Protein AF-A0A9E2ILF4-F1 (afdb_monomer)

Solvent-accessible surface area (backbone atoms only — not comparable to full-atom values): 4150 Å² total; per-residue (Å²): 100,76,44,71,57,100,84,42,71,35,34,52,71,82,46,79,56,74,62,90,78,72,74,73,90,78,86,77,80,79,78,48,75,70,54,47,53,50,52,55,50,48,64,72,68,51,87,74,84,82,90,77,81,85,76,74,85,75,136

Structure (mmCIF, N/CA/C/O backbone):
data_AF-A0A9E2ILF4-F1
#
_entry.id   AF-A0A9E2ILF4-F1
#
loop_
_atom_site.group_PDB
_atom_site.id
_atom_site.type_symbol
_atom_site.label_atom_id
_atom_site.label_alt_id
_atom_site.label_comp_id
_atom_site.label_asym_id
_atom_site.label_entity_id
_atom_site.label_seq_id
_atom_site.pdbx_PDB_ins_code
_atom_site.Cartn_x
_atom_site.Cartn_y
_atom_site.Cartn_z
_atom_site.occupancy
_atom_site.B_iso_or_equiv
_atom_site.auth_seq_id
_atom_site.auth_comp_i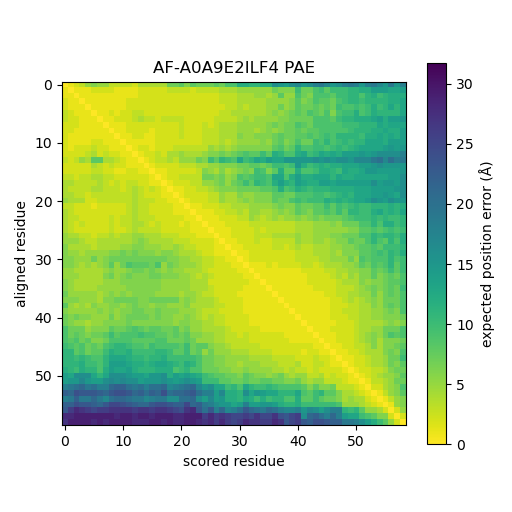d
_atom_site.auth_asym_id
_atom_site.auth_atom_id
_atom_site.pdbx_PDB_model_num
ATOM 1 N N . ARG A 1 1 ? -28.446 -5.274 13.352 1.00 90.62 1 ARG A N 1
ATOM 2 C CA . ARG A 1 1 ? -27.155 -5.244 12.636 1.00 90.62 1 ARG A CA 1
ATOM 3 C C . ARG A 1 1 ? -26.001 -5.250 13.631 1.00 90.62 1 ARG A C 1
ATOM 5 O O . ARG A 1 1 ? -26.061 -4.514 14.604 1.00 90.62 1 ARG A O 1
ATOM 12 N N . PHE A 1 2 ? -24.950 -6.027 13.355 1.00 95.88 2 PHE A N 1
ATOM 13 C CA . PHE A 1 2 ? -23.759 -6.131 14.206 1.00 95.88 2 PHE A CA 1
ATOM 14 C C . PHE A 1 2 ? -22.496 -5.743 13.430 1.00 95.88 2 PHE A C 1
ATOM 16 O O . PHE A 1 2 ? -22.425 -5.974 12.219 1.00 95.88 2 PHE A O 1
ATOM 23 N N . VAL A 1 3 ? -21.508 -5.170 14.116 1.00 96.50 3 VAL A N 1
ATOM 24 C CA . VAL A 1 3 ? -20.165 -4.904 13.575 1.00 96.50 3 VAL A CA 1
ATOM 25 C C . VAL A 1 3 ? -19.138 -5.420 14.567 1.00 96.50 3 VAL A C 1
ATOM 27 O O . VAL A 1 3 ? -19.223 -5.114 15.756 1.00 96.50 3 VAL A O 1
ATOM 30 N N . LEU A 1 4 ? -18.167 -6.181 14.068 1.00 96.44 4 LEU A N 1
ATOM 31 C CA . LEU A 1 4 ? -17.055 -6.674 14.865 1.00 96.44 4 LEU A CA 1
ATOM 32 C C . LEU A 1 4 ? -15.758 -5.994 14.432 1.00 96.44 4 LEU A C 1
ATOM 34 O O . LEU A 1 4 ? -15.491 -5.860 13.238 1.00 96.44 4 LEU A O 1
ATOM 38 N N . SER A 1 5 ? -14.938 -5.613 15.405 1.00 95.94 5 SER A N 1
ATOM 39 C CA . SER A 1 5 ? -13.577 -5.122 15.197 1.00 95.94 5 SER A CA 1
ATOM 40 C C . SER A 1 5 ? -12.631 -5.990 16.010 1.00 95.94 5 SER A C 1
ATOM 42 O O . SER A 1 5 ? -12.818 -6.126 17.211 1.00 95.94 5 SER A O 1
ATOM 44 N N . ARG A 1 6 ? -11.645 -6.625 15.361 1.00 94.12 6 ARG A N 1
ATOM 45 C CA . ARG A 1 6 ? -10.670 -7.527 16.019 1.00 94.12 6 ARG A CA 1
ATOM 46 C C . ARG A 1 6 ? -11.312 -8.621 16.901 1.00 94.12 6 ARG A C 1
ATOM 48 O O . ARG A 1 6 ? -10.702 -9.089 17.852 1.00 94.12 6 ARG A O 1
ATOM 55 N N . GLY A 1 7 ? -12.536 -9.038 16.566 1.00 94.62 7 GLY A N 1
ATOM 56 C CA . GLY A 1 7 ? -13.308 -10.036 17.317 1.00 94.62 7 GLY A CA 1
ATOM 57 C C . GLY A 1 7 ? -14.219 -9.469 18.414 1.00 94.62 7 GLY A C 1
ATOM 58 O O . GLY A 1 7 ? -15.032 -10.219 18.944 1.00 94.62 7 GLY A O 1
ATOM 59 N N . GLU A 1 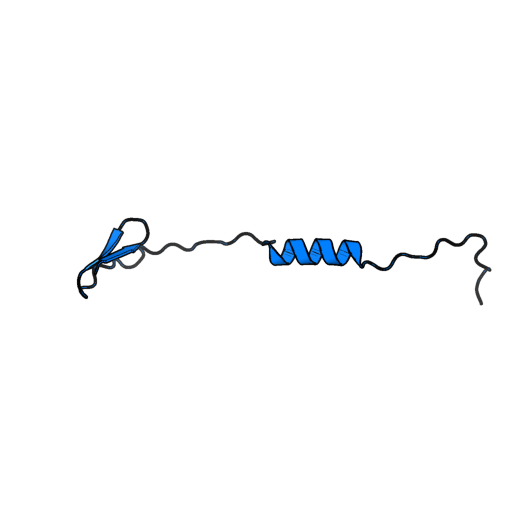8 ? -14.149 -8.171 18.717 1.00 94.69 8 GLU A N 1
ATOM 60 C CA . GLU A 1 8 ? -15.013 -7.504 19.699 1.00 94.69 8 GLU A CA 1
ATOM 61 C C . GLU A 1 8 ? -16.275 -6.934 19.036 1.00 94.69 8 GLU A C 1
ATOM 63 O O . GLU A 1 8 ? -16.207 -6.351 17.949 1.00 94.69 8 GLU A O 1
ATOM 68 N N . LEU A 1 9 ? -17.433 -7.102 19.685 1.00 95.19 9 LEU A N 1
ATOM 69 C CA . LEU A 1 9 ? -18.703 -6.531 19.241 1.00 95.19 9 LEU A CA 1
ATOM 70 C C . LEU A 1 9 ? -18.739 -5.035 19.565 1.00 95.19 9 LEU A C 1
ATOM 72 O O . LEU A 1 9 ? -18.972 -4.649 20.704 1.00 95.19 9 LEU A O 1
ATOM 76 N N . VAL A 1 10 ? -18.539 -4.197 18.550 1.00 96.56 10 VAL A N 1
ATOM 77 C CA . VAL A 1 10 ? -18.427 -2.740 18.733 1.00 96.56 10 VAL A CA 1
ATOM 78 C C . VAL A 1 10 ? -19.728 -1.987 18.464 1.00 96.56 10 VAL A C 1
ATOM 80 O O . VAL A 1 10 ? -19.913 -0.892 18.989 1.00 96.56 10 VAL A O 1
ATOM 83 N N . ILE A 1 11 ? -20.629 -2.558 17.657 1.00 95.56 11 ILE A N 1
ATOM 84 C CA . ILE A 1 11 ? -21.952 -1.993 17.357 1.00 95.56 11 ILE A CA 1
ATOM 85 C C . ILE A 1 11 ? -22.994 -3.102 17.396 1.00 95.56 11 ILE A C 1
ATOM 87 O O . ILE A 1 11 ? -22.828 -4.118 16.714 1.00 95.56 11 ILE A O 1
ATOM 91 N N . GLN A 1 12 ? -24.097 -2.859 18.098 1.00 96.94 12 GLN A N 1
ATOM 92 C CA . GLN A 1 12 ? -25.253 -3.746 18.161 1.00 96.94 12 GLN A CA 1
ATOM 93 C C . GLN A 1 12 ? -26.537 -2.955 17.919 1.00 96.94 12 GLN A C 1
ATOM 95 O O . GLN A 1 12 ? -26.879 -2.087 18.698 1.00 96.94 12 GLN A O 1
ATOM 100 N N . GLU A 1 13 ? -27.258 -3.251 16.838 1.00 94.44 13 GLU A N 1
ATOM 101 C CA . GLU A 1 13 ? -28.574 -2.654 16.530 1.00 94.44 13 GLU A CA 1
ATOM 102 C C . GLU A 1 13 ? -28.630 -1.109 16.572 1.00 94.44 13 GLU A C 1
ATOM 104 O O . GLU A 1 13 ? -29.695 -0.524 16.726 1.00 94.44 13 GLU A O 1
ATOM 109 N N . GLY A 1 14 ? -27.492 -0.441 16.359 1.00 93.06 14 GLY A N 1
ATOM 110 C CA . GLY A 1 14 ? -27.370 1.021 16.427 1.00 93.06 14 GLY A CA 1
ATOM 111 C C . GLY A 1 14 ? -26.761 1.534 17.735 1.00 93.06 14 GLY A C 1
ATOM 112 O O . GLY A 1 14 ? -26.273 2.662 17.752 1.00 93.06 14 GLY A O 1
ATOM 113 N N . ASP A 1 15 ? -26.692 0.696 18.770 1.00 94.94 15 ASP A N 1
ATOM 114 C CA . ASP A 1 15 ? -25.992 0.981 20.020 1.00 94.94 15 ASP A CA 1
ATOM 115 C C . ASP A 1 15 ? -24.477 0.815 19.859 1.00 94.94 15 ASP A C 1
ATOM 117 O O . ASP A 1 15 ? -23.986 -0.097 19.180 1.00 94.94 15 ASP A O 1
ATOM 121 N N . VAL A 1 16 ? -23.729 1.722 20.493 1.00 94.81 16 VAL A N 1
ATOM 122 C CA . VAL A 1 16 ? -22.269 1.822 20.395 1.00 94.81 16 VAL A CA 1
ATOM 123 C C . VAL A 1 16 ? -21.616 1.274 21.663 1.00 94.81 16 VAL A C 1
ATOM 125 O O . VAL A 1 16 ? -21.798 1.823 22.747 1.00 94.81 16 VAL A O 1
ATOM 128 N N . HIS A 1 17 ? -20.802 0.229 21.510 1.00 91.75 17 HIS A N 1
ATOM 129 C CA . HIS A 1 17 ? -20.095 -0.474 22.589 1.00 91.75 17 HIS A CA 1
ATOM 130 C C . HIS A 1 17 ? -18.570 -0.428 22.389 1.00 91.75 17 HIS A C 1
ATOM 132 O O . HIS A 1 17 ? -17.880 -1.435 22.488 1.00 91.75 17 HIS A O 1
ATOM 138 N N . THR A 1 18 ? -18.020 0.737 22.043 1.00 92.69 18 THR A N 1
ATOM 139 C CA . THR A 1 18 ? -16.583 0.890 21.755 1.00 92.69 18 THR A CA 1
ATOM 140 C C . THR A 1 18 ? -15.766 1.241 22.998 1.00 92.69 18 THR A C 1
ATOM 142 O O . THR A 1 18 ? -16.157 2.136 23.748 1.00 92.69 18 THR A O 1
ATOM 145 N N . ASN A 1 19 ? -14.581 0.644 23.151 1.00 92.62 19 ASN A N 1
ATOM 146 C CA . ASN A 1 19 ? -13.614 0.994 24.196 1.00 92.62 19 ASN A CA 1
ATOM 147 C C . ASN A 1 19 ? -12.474 1.893 23.649 1.00 92.62 19 ASN A C 1
ATOM 149 O O . ASN A 1 19 ? -11.764 1.474 22.725 1.00 92.62 19 ASN A O 1
ATOM 153 N N . PRO A 1 20 ? -12.261 3.117 24.178 1.00 93.38 20 PRO A N 1
ATOM 154 C CA . PRO A 1 20 ? -11.153 3.973 23.757 1.00 93.38 20 PRO A CA 1
ATOM 155 C C . PRO A 1 20 ? -9.789 3.290 23.916 1.00 93.38 20 PRO A C 1
ATOM 157 O O . PRO A 1 20 ? -9.472 2.733 24.961 1.00 93.38 20 PRO A O 1
ATOM 160 N N . GLY A 1 21 ? -8.965 3.344 22.868 1.00 94.56 21 GLY A N 1
ATOM 161 C CA . GLY A 1 21 ? -7.646 2.700 22.848 1.00 94.56 21 GLY A CA 1
ATOM 162 C C . GLY A 1 21 ? -7.645 1.219 22.447 1.00 94.56 21 GLY A C 1
ATOM 163 O O . GLY A 1 21 ? -6.570 0.657 22.291 1.00 94.56 21 GLY A O 1
ATOM 164 N N . HIS A 1 22 ? -8.807 0.597 22.202 1.00 95.19 22 HIS A N 1
ATOM 165 C CA . HIS A 1 22 ? -8.884 -0.760 21.634 1.00 95.19 22 HIS A CA 1
ATOM 166 C C . HIS A 1 22 ? -8.281 -0.841 20.215 1.00 95.19 22 HIS A C 1
ATOM 168 O O . HIS A 1 22 ? -7.766 -1.873 19.789 1.00 95.19 22 HIS A O 1
ATOM 174 N N . GLY A 1 23 ? -8.370 0.252 19.453 1.00 96.00 23 GLY A N 1
ATOM 175 C CA . GLY A 1 23 ? -7.768 0.335 18.128 1.00 96.00 23 GLY A CA 1
ATOM 176 C C . GLY A 1 23 ? -6.243 0.353 18.206 1.00 96.00 23 GLY A C 1
ATOM 177 O O . GLY A 1 23 ? -5.662 1.151 18.935 1.00 96.00 23 GLY A O 1
ATOM 178 N N . GLU A 1 24 ? -5.599 -0.480 17.394 1.00 96.44 24 GLU A N 1
ATOM 179 C CA . GLU A 1 24 ? -4.143 -0.523 17.271 1.00 96.44 24 GLU A CA 1
ATOM 180 C C . GLU A 1 24 ? -3.684 0.045 15.928 1.00 96.44 24 GLU A C 1
ATOM 182 O O . GLU A 1 24 ? -4.365 -0.075 14.904 1.00 96.44 24 GLU A O 1
ATOM 187 N N . PHE A 1 25 ? -2.488 0.630 15.920 1.00 97.50 25 PHE A N 1
ATOM 188 C CA . PHE A 1 25 ? -1.835 1.028 14.682 1.00 97.50 25 PHE A CA 1
ATOM 189 C C . PHE A 1 25 ? -1.400 -0.207 13.886 1.00 97.50 25 PHE A C 1
ATOM 191 O O . PHE A 1 25 ? -0.682 -1.067 14.391 1.00 97.50 25 PHE A O 1
ATOM 198 N N . VAL A 1 26 ? -1.788 -0.260 12.611 1.00 96.69 26 VAL A N 1
ATOM 199 C CA . VAL A 1 26 ? -1.343 -1.300 11.679 1.00 96.69 26 VAL A CA 1
ATOM 200 C C . VAL A 1 26 ? -0.293 -0.703 10.750 1.00 96.69 26 VAL A C 1
ATOM 202 O O . VAL A 1 26 ? -0.615 0.001 9.788 1.00 96.69 26 VAL A O 1
ATOM 205 N N . ALA A 1 27 ? 0.974 -0.984 11.047 1.00 97.06 27 ALA A N 1
ATOM 206 C CA . ALA A 1 27 ? 2.079 -0.637 10.165 1.00 97.06 27 ALA A CA 1
ATOM 207 C C . ALA A 1 27 ? 1.948 -1.380 8.827 1.00 97.06 27 ALA A C 1
ATOM 209 O O . ALA A 1 27 ? 1.465 -2.512 8.768 1.00 97.06 27 ALA A O 1
ATOM 210 N N . ARG A 1 28 ? 2.381 -0.739 7.739 1.00 96.44 28 ARG A N 1
ATOM 211 C CA . ARG A 1 28 ? 2.382 -1.343 6.405 1.00 96.44 28 ARG A CA 1
ATOM 212 C C . ARG A 1 28 ? 3.799 -1.388 5.872 1.00 96.44 28 ARG A C 1
ATOM 214 O O . ARG A 1 28 ? 4.467 -0.358 5.830 1.00 96.44 28 ARG A O 1
ATOM 221 N N . GLU A 1 29 ? 4.205 -2.569 5.428 1.00 96.38 29 GLU A N 1
ATOM 222 C CA . GLU A 1 29 ? 5.498 -2.760 4.784 1.00 96.38 29 GLU A CA 1
ATOM 223 C C . GLU A 1 29 ? 5.580 -1.983 3.457 1.00 96.38 29 GLU A C 1
ATOM 225 O O . GLU A 1 29 ? 4.577 -1.856 2.737 1.00 96.38 29 GLU A O 1
ATOM 230 N N . PRO A 1 30 ? 6.766 -1.457 3.105 1.00 95.81 30 PRO A N 1
ATOM 231 C CA . PRO A 1 30 ? 6.990 -0.828 1.813 1.00 95.81 30 PRO A CA 1
ATOM 232 C C . PRO A 1 30 ? 6.974 -1.865 0.674 1.00 95.81 30 PRO A C 1
ATOM 234 O O . PRO A 1 30 ? 6.849 -3.070 0.879 1.00 95.81 30 PRO A O 1
ATOM 237 N N . HIS A 1 31 ? 7.115 -1.395 -0.570 1.00 95.00 31 HIS A N 1
ATOM 238 C CA . HIS A 1 31 ? 7.231 -2.258 -1.758 1.00 95.00 31 HIS A CA 1
ATOM 239 C C . HIS A 1 31 ? 6.031 -3.193 -1.991 1.00 95.00 31 HIS A C 1
ATOM 241 O O . HIS A 1 31 ? 6.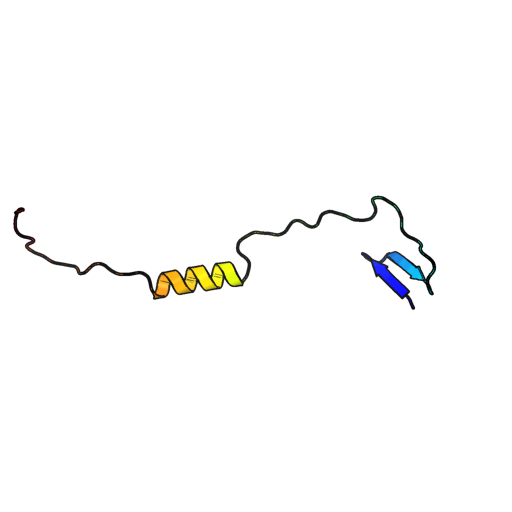176 -4.374 -2.326 1.00 95.00 31 HIS A O 1
ATOM 247 N N . GLY A 1 32 ? 4.821 -2.640 -1.865 1.00 95.62 32 GLY A N 1
ATOM 248 C CA . GLY A 1 32 ? 3.584 -3.309 -2.272 1.00 95.62 32 GLY A CA 1
ATOM 249 C C . GLY A 1 32 ? 3.546 -3.655 -3.770 1.00 95.62 32 GLY A C 1
ATOM 250 O O . GLY A 1 32 ? 4.420 -3.270 -4.549 1.00 95.62 32 GLY A O 1
ATOM 251 N N . ALA A 1 33 ? 2.500 -4.370 -4.192 1.00 97.31 33 ALA A N 1
ATOM 252 C CA . ALA A 1 33 ? 2.399 -4.959 -5.533 1.00 97.31 33 ALA A CA 1
ATOM 253 C C . ALA A 1 33 ? 2.668 -3.968 -6.683 1.00 97.31 33 ALA A C 1
ATOM 255 O O . ALA A 1 33 ? 3.434 -4.279 -7.591 1.00 97.31 33 ALA A O 1
ATOM 256 N N . VAL A 1 34 ? 2.105 -2.757 -6.611 1.00 96.62 34 VAL A N 1
ATOM 257 C CA . VAL A 1 34 ? 2.280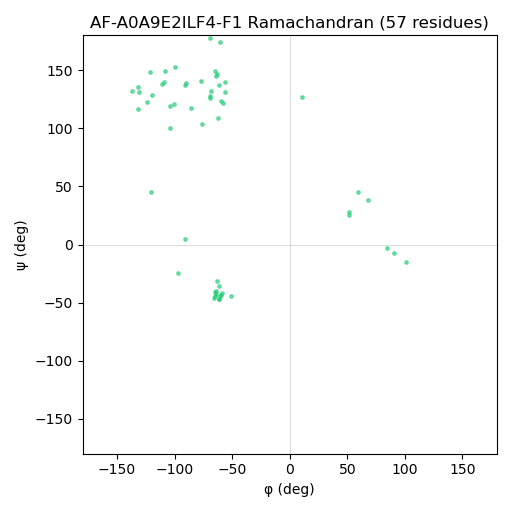 -1.720 -7.645 1.00 96.62 34 VAL A CA 1
ATOM 258 C C . VAL A 1 34 ? 3.730 -1.244 -7.740 1.00 96.62 34 VAL A C 1
ATOM 260 O O . VAL A 1 34 ? 4.249 -1.069 -8.838 1.00 96.62 34 VAL A O 1
ATOM 263 N N . ASN A 1 35 ? 4.410 -1.062 -6.604 1.00 97.44 35 ASN A N 1
ATOM 264 C CA . ASN A 1 35 ? 5.810 -0.645 -6.600 1.00 97.44 35 ASN A CA 1
ATOM 265 C C . ASN A 1 35 ? 6.705 -1.717 -7.234 1.00 97.44 35 ASN A C 1
ATOM 267 O O . ASN A 1 35 ? 7.535 -1.385 -8.074 1.00 97.44 35 ASN A O 1
ATOM 271 N N . ARG A 1 36 ? 6.486 -2.994 -6.893 1.00 97.00 36 ARG A N 1
ATOM 272 C CA . ARG A 1 36 ? 7.230 -4.109 -7.498 1.00 97.00 36 ARG A CA 1
ATOM 273 C C . ARG A 1 36 ? 6.994 -4.193 -9.003 1.00 97.00 36 ARG A C 1
ATOM 275 O O . ARG A 1 36 ? 7.960 -4.256 -9.752 1.00 97.00 36 ARG A O 1
ATOM 282 N N . ALA A 1 37 ? 5.737 -4.104 -9.439 1.00 97.56 37 ALA A N 1
ATOM 283 C CA . ALA A 1 37 ? 5.390 -4.102 -10.859 1.00 97.56 37 ALA A CA 1
ATOM 284 C C . ALA A 1 37 ? 6.069 -2.948 -11.616 1.00 97.56 37 ALA A C 1
ATOM 286 O O . ALA A 1 37 ? 6.605 -3.150 -12.703 1.00 97.56 37 ALA A O 1
ATOM 287 N N . LEU A 1 38 ? 6.105 -1.751 -11.021 1.00 97.75 38 LEU A N 1
ATOM 288 C CA . LEU A 1 38 ? 6.795 -0.602 -11.601 1.00 97.75 38 LEU A CA 1
ATOM 289 C C . LEU A 1 38 ? 8.310 -0.824 -11.701 1.00 97.75 38 LEU A C 1
ATOM 291 O O . LEU A 1 38 ? 8.898 -0.467 -12.719 1.00 97.75 38 LEU A O 1
ATOM 295 N N . SER A 1 39 ? 8.946 -1.390 -10.674 1.00 97.75 39 SER A N 1
ATOM 296 C CA . SER A 1 39 ? 10.379 -1.708 -10.712 1.00 97.75 39 SER A CA 1
ATOM 297 C C . SER A 1 39 ? 10.692 -2.705 -11.825 1.00 97.75 39 SER A C 1
ATOM 299 O O . SER A 1 39 ? 11.562 -2.435 -12.648 1.00 97.75 39 SER A O 1
ATOM 301 N N . THR A 1 40 ? 9.913 -3.783 -11.936 1.00 97.81 40 THR A N 1
ATOM 302 C CA . THR A 1 40 ? 10.049 -4.757 -13.028 1.00 97.81 40 THR A CA 1
ATOM 303 C C . THR A 1 40 ? 9.852 -4.102 -14.393 1.00 97.81 40 THR A C 1
ATOM 305 O O . THR A 1 40 ? 10.638 -4.326 -15.310 1.00 97.81 40 THR A O 1
ATOM 308 N N . TRP A 1 41 ? 8.846 -3.237 -14.545 1.00 97.81 41 TRP A N 1
ATOM 309 C CA . TRP A 1 41 ? 8.641 -2.518 -15.801 1.00 97.81 41 TRP A CA 1
ATOM 310 C C . TRP A 1 41 ? 9.842 -1.639 -16.158 1.00 97.81 41 TRP A C 1
ATOM 312 O O . TRP A 1 41 ? 10.305 -1.658 -17.297 1.00 97.81 41 TRP A O 1
ATOM 322 N N . LYS A 1 42 ? 10.391 -0.911 -15.180 1.00 97.94 42 LYS A N 1
ATOM 323 C CA . LYS A 1 42 ? 11.581 -0.074 -15.369 1.00 97.94 42 LYS A CA 1
ATOM 324 C C . LYS A 1 42 ? 12.803 -0.882 -15.790 1.00 97.94 42 LYS A C 1
ATOM 326 O O . LYS A 1 42 ? 13.575 -0.386 -16.598 1.00 97.94 42 LYS A O 1
ATOM 331 N N . GLU A 1 43 ? 12.975 -2.101 -15.287 1.00 96.81 43 GLU A N 1
ATOM 332 C CA . GLU A 1 43 ? 14.057 -2.991 -15.724 1.00 96.81 43 GLU A CA 1
ATOM 333 C C . GLU A 1 43 ? 13.917 -3.392 -17.199 1.00 96.81 43 GLU A C 1
ATOM 335 O O . GLU A 1 43 ? 14.917 -3.405 -17.926 1.00 96.81 43 GLU A O 1
ATOM 340 N N . VAL A 1 44 ? 12.684 -3.665 -17.643 1.00 97.25 44 VAL A N 1
ATOM 341 C CA . VAL A 1 44 ? 12.365 -4.021 -19.036 1.00 97.25 44 VAL A CA 1
ATOM 342 C C . VAL A 1 44 ? 12.628 -2.850 -19.981 1.00 97.25 44 VAL A C 1
ATOM 344 O O . VAL A 1 44 ? 13.252 -3.038 -21.022 1.00 97.25 44 VAL A O 1
ATOM 347 N N . VAL A 1 45 ? 12.192 -1.639 -19.623 1.00 97.19 45 VAL A N 1
ATOM 348 C CA . VAL A 1 45 ? 12.329 -0.454 -20.493 1.00 97.19 45 VAL A CA 1
ATOM 349 C C . VAL A 1 45 ? 13.618 0.336 -20.271 1.00 97.19 45 VAL A C 1
ATOM 351 O O . VAL A 1 45 ? 13.796 1.400 -20.865 1.00 97.19 45 VAL A O 1
ATOM 354 N N . ALA A 1 46 ? 14.515 -0.147 -19.410 1.00 97.31 46 ALA A N 1
ATOM 355 C CA . ALA A 1 46 ? 15.758 0.546 -19.110 1.00 97.31 46 ALA A CA 1
ATOM 356 C C . ALA A 1 46 ? 16.591 0.720 -20.395 1.00 97.31 46 ALA A C 1
ATOM 358 O O . ALA A 1 46 ? 16.937 -0.283 -21.033 1.00 97.31 46 ALA A O 1
ATOM 359 N N . PRO A 1 47 ? 16.960 1.960 -20.771 1.00 96.75 47 PRO A N 1
ATOM 360 C CA . PRO A 1 47 ? 17.805 2.186 -21.932 1.00 96.75 47 PRO A CA 1
ATOM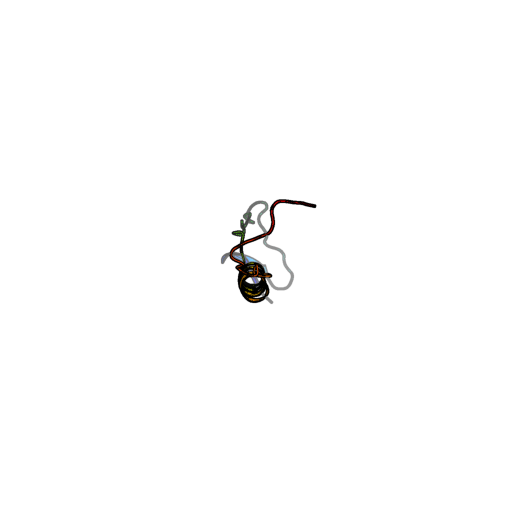 361 C C . PRO A 1 47 ? 19.160 1.507 -21.724 1.00 96.75 47 PRO A C 1
ATOM 363 O O . PRO A 1 47 ? 19.752 1.567 -20.643 1.00 96.75 47 PRO A O 1
ATOM 366 N N . ARG A 1 48 ? 19.657 0.844 -22.769 1.00 95.06 48 ARG A N 1
ATOM 367 C CA . ARG A 1 48 ? 20.946 0.146 -22.752 1.00 95.06 48 ARG A CA 1
ATOM 368 C C . 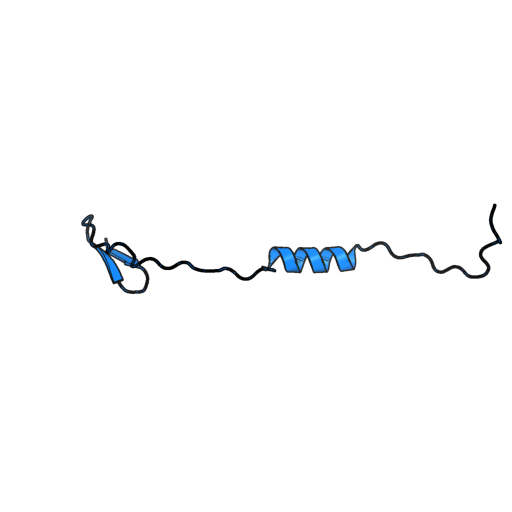ARG A 1 48 ? 21.943 0.892 -23.625 1.00 95.06 48 ARG A C 1
ATOM 370 O O . ARG A 1 48 ? 21.591 1.390 -24.693 1.00 95.06 48 ARG A O 1
ATOM 377 N N . LYS A 1 49 ? 23.189 0.981 -23.156 1.00 93.31 49 LYS A N 1
ATOM 378 C CA . LYS A 1 49 ? 24.273 1.563 -23.948 1.00 93.31 49 LYS A CA 1
ATOM 379 C C . LYS A 1 49 ? 24.549 0.703 -25.179 1.00 93.31 49 LYS A C 1
ATOM 381 O O . LYS A 1 49 ? 24.394 -0.515 -25.146 1.00 93.31 49 LYS A O 1
ATOM 386 N N . VAL A 1 50 ? 24.995 1.353 -26.247 1.00 92.50 50 VAL A N 1
ATOM 387 C CA . VAL A 1 50 ? 25.563 0.662 -27.404 1.00 92.50 50 VAL A CA 1
ATOM 388 C C . VAL A 1 50 ? 27.039 0.425 -27.112 1.00 92.50 50 VAL A C 1
ATOM 390 O O . VAL A 1 50 ? 27.790 1.386 -26.944 1.00 92.50 50 VAL A O 1
ATOM 393 N N . GLU A 1 51 ? 27.455 -0.838 -27.042 1.00 91.69 51 GLU A N 1
ATOM 394 C CA . GLU A 1 51 ? 28.874 -1.178 -26.922 1.00 91.69 51 GLU A CA 1
ATOM 395 C C . GLU A 1 51 ? 29.593 -0.837 -28.233 1.00 91.69 51 GLU A C 1
ATOM 397 O O . GLU A 1 51 ? 29.183 -1.271 -29.311 1.00 91.69 51 GLU A O 1
ATOM 402 N N . ARG A 1 52 ? 30.660 -0.040 -28.147 1.00 88.69 52 ARG A N 1
ATOM 403 C CA . ARG A 1 52 ? 31.503 0.335 -29.290 1.00 88.69 52 ARG A CA 1
ATOM 404 C C . ARG A 1 52 ? 32.973 0.146 -28.931 1.00 88.69 52 ARG A C 1
ATOM 406 O O . ARG A 1 52 ? 33.395 0.557 -27.854 1.00 88.69 52 ARG A O 1
ATOM 413 N N . SER A 1 53 ? 33.747 -0.440 -29.840 1.00 87.88 53 SER A N 1
ATOM 414 C CA . SER A 1 53 ? 35.209 -0.519 -29.764 1.00 87.88 53 SER A CA 1
ATOM 415 C C . SER A 1 53 ? 35.851 0.563 -30.642 1.00 87.88 53 SER A C 1
ATOM 417 O O . SER A 1 53 ? 35.247 1.014 -31.613 1.00 87.88 53 SER A O 1
ATOM 419 N N . GLY A 1 54 ? 37.063 1.011 -30.292 1.00 83.69 54 GLY A N 1
ATOM 420 C CA . GLY A 1 54 ? 37.803 2.005 -31.085 1.00 83.69 54 GLY A CA 1
ATOM 421 C C . GLY A 1 54 ? 37.181 3.407 -31.094 1.00 83.69 54 GLY A C 1
ATOM 422 O O . GLY A 1 54 ? 37.181 4.062 -32.132 1.00 83.69 54 GLY A O 1
ATOM 423 N N . ILE A 1 55 ? 36.629 3.862 -29.960 1.00 79.25 55 ILE A N 1
ATOM 424 C CA . ILE A 1 55 ? 36.110 5.233 -29.814 1.00 79.25 55 ILE A CA 1
ATOM 425 C C . ILE A 1 55 ? 37.263 6.216 -30.102 1.00 79.25 55 ILE A C 1
ATOM 427 O O . ILE A 1 55 ? 38.291 6.122 -29.425 1.00 79.25 55 ILE A O 1
ATOM 431 N N . PRO A 1 56 ? 37.130 7.128 -31.088 1.00 82.75 56 PRO A N 1
ATOM 432 C CA . PRO A 1 56 ? 38.178 8.090 -31.411 1.00 82.75 56 PRO A CA 1
ATOM 433 C C . PRO A 1 56 ? 38.557 8.924 -30.186 1.00 82.75 56 PRO A C 1
ATOM 435 O O . PRO A 1 56 ? 37.684 9.319 -29.410 1.00 82.75 56 PRO A O 1
ATOM 438 N N . ALA A 1 57 ? 39.852 9.195 -30.014 1.00 73.19 57 ALA A N 1
ATOM 439 C CA . ALA A 1 57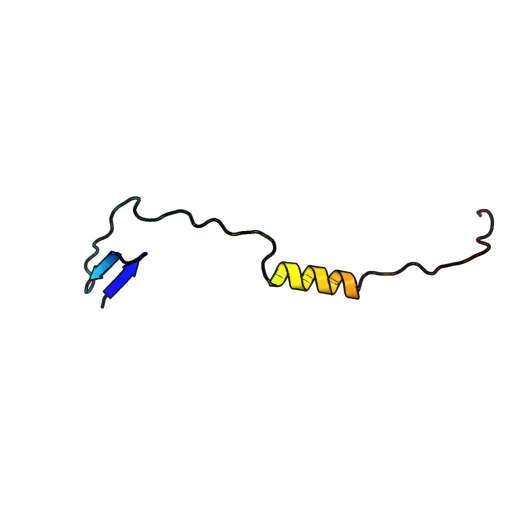 ? 40.315 10.123 -28.991 1.00 73.19 57 ALA A CA 1
ATOM 440 C C . ALA A 1 57 ? 39.734 11.514 -29.299 1.00 73.19 57 ALA A C 1
ATOM 442 O O . ALA A 1 57 ? 40.107 12.106 -30.303 1.00 73.19 57 ALA A O 1
ATOM 443 N N . GLY A 1 58 ? 38.77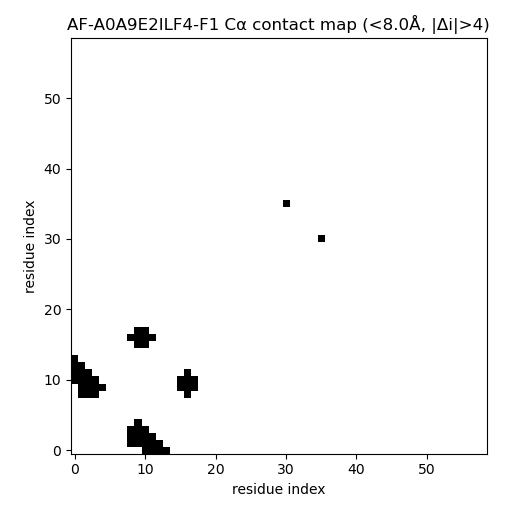5 11.929 -28.466 1.00 72.19 58 GLY A N 1
ATOM 444 C CA . GLY A 1 58 ? 38.075 13.219 -28.369 1.00 72.19 58 GLY A CA 1
ATOM 445 C C . GLY A 1 58 ? 38.244 14.266 -29.478 1.00 72.19 58 GLY A C 1
ATOM 446 O O . GLY A 1 58 ? 39.350 14.726 -29.749 1.00 72.19 58 GLY A O 1
ATOM 447 N N . VAL A 1 59 ? 37.104 14.734 -30.001 1.00 50.94 59 VAL A N 1
ATOM 448 C CA . VAL A 1 59 ? 36.928 16.137 -30.425 1.00 50.94 59 VAL A CA 1
ATOM 449 C C . VAL A 1 59 ? 36.408 16.921 -29.228 1.00 50.94 59 VAL A C 1
ATOM 451 O O . VAL A 1 59 ? 35.531 16.359 -28.529 1.00 50.94 59 VAL A O 1
#

Nearest PDB structures (foldseek):
  3dc8-assembly1_A  TM=8.402E-01  e=2.314E-03  Sinorhizobium meliloti

Secondary structure (DSSP, 8-state):
-EEEETTEEEEETTEE-PPTT--------SS-HHHHHHHHHHHHH---PPP-SS--S--

Radius of gyration: 27.99 Å; Cα contacts (8 Å, |Δi|>4): 26; chains: 1; bounding box: 69×26×56 Å

Foldseek 3Di:
DFDDDPRDTQDDPRDGDDDPPPDDDDDDDPDPPVNVVVVVVCVVPP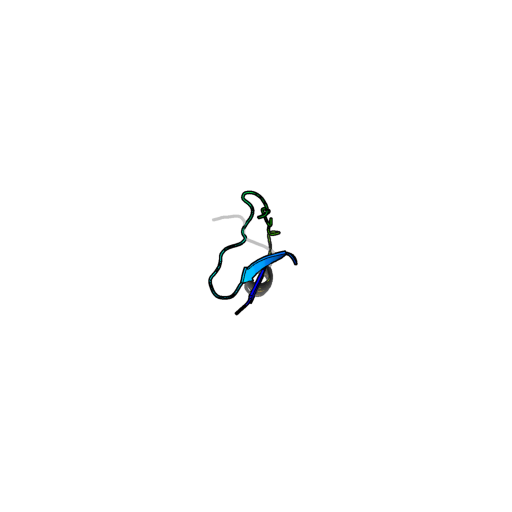DDDDDDPPDDDDD

Mean predicted aligned error: 6.94 Å

pLDDT: mean 93.13, std 7.74, range [50.94, 97.94]

Sequence (59 aa):
RFVLSRGELVIQEGDVHTNPGHGEFVAREPHGAVNRALSTWKEVVAPRKVERSGIPAGV